Protein AF-A0ABD0MIV8-F1 (afdb_monomer_lite)

pLDDT: mean 89.5, std 13.33, range [38.41, 97.75]

Structure (mmCIF, N/CA/C/O backbone):
data_AF-A0ABD0MIV8-F1
#
_entry.id   AF-A0ABD0MIV8-F1
#
loop_
_atom_site.group_PDB
_atom_site.id
_atom_site.type_symbol
_atom_site.label_atom_id
_atom_site.label_alt_id
_atom_site.label_comp_id
_atom_site.label_asym_id
_atom_site.label_entity_id
_atom_site.label_seq_id
_atom_site.pdbx_PDB_ins_code
_atom_site.Cartn_x
_atom_site.Cartn_y
_atom_site.Cartn_z
_atom_site.occupancy
_atom_site.B_iso_or_equiv
_atom_site.auth_seq_id
_atom_site.auth_comp_id
_atom_site.auth_asym_id
_atom_site.auth_atom_id
_atom_site.pdbx_PDB_model_num
ATOM 1 N N . MET A 1 1 ? -11.415 -7.923 -17.157 1.00 62.25 1 MET A N 1
ATOM 2 C CA . MET A 1 1 ? -10.497 -7.629 -16.039 1.00 62.25 1 MET A CA 1
ATOM 3 C C . MET A 1 1 ? -9.092 -7.806 -16.583 1.00 62.25 1 MET A C 1
ATOM 5 O O . MET A 1 1 ? -8.824 -8.869 -17.126 1.00 62.25 1 MET A O 1
ATOM 9 N N . LEU A 1 2 ? -8.267 -6.761 -16.572 1.00 82.88 2 LEU A N 1
ATOM 10 C CA . LEU A 1 2 ? -6.860 -6.867 -16.968 1.00 82.88 2 LEU A CA 1
ATOM 11 C C . LEU A 1 2 ? -6.072 -7.321 -15.736 1.00 82.88 2 LEU A C 1
ATOM 13 O O . LEU A 1 2 ? -6.271 -6.769 -14.655 1.00 82.88 2 LEU A O 1
ATOM 17 N N . VAL A 1 3 ? -5.260 -8.363 -15.890 1.00 82.50 3 VAL A N 1
ATOM 18 C CA . VAL A 1 3 ? -4.359 -8.863 -14.848 1.00 82.50 3 VAL A CA 1
ATOM 19 C C . VAL A 1 3 ? -2.956 -8.430 -15.236 1.00 82.50 3 VAL A C 1
ATOM 21 O O . VAL A 1 3 ? -2.497 -8.760 -16.327 1.00 82.50 3 VAL A O 1
ATOM 24 N N . GLU A 1 4 ? -2.302 -7.695 -14.346 1.00 82.69 4 GLU A N 1
ATOM 25 C CA . GLU A 1 4 ? -0.914 -7.276 -14.510 1.00 82.69 4 GLU A CA 1
ATOM 26 C C . GLU A 1 4 ? -0.005 -8.253 -13.764 1.00 82.69 4 GLU A C 1
ATOM 28 O O . GLU A 1 4 ? -0.251 -8.578 -12.600 1.00 82.69 4 GLU A O 1
ATOM 33 N N . TYR A 1 5 ? 1.040 -8.728 -14.437 1.00 87.06 5 TYR A N 1
ATOM 34 C CA . TYR A 1 5 ? 2.014 -9.641 -13.848 1.00 87.06 5 TYR A CA 1
ATOM 35 C C . TYR A 1 5 ? 3.217 -8.856 -13.348 1.00 87.06 5 TYR A C 1
ATOM 37 O O . TYR A 1 5 ? 3.834 -8.100 -14.098 1.00 87.06 5 TYR A O 1
ATOM 45 N N . LEU A 1 6 ? 3.574 -9.076 -12.086 1.00 88.69 6 LEU A N 1
ATOM 46 C CA . LEU A 1 6 ? 4.819 -8.574 -11.525 1.00 88.69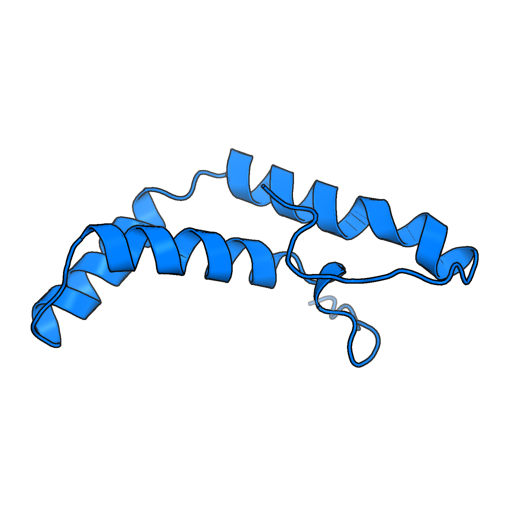 6 LEU A CA 1
ATOM 47 C C . LEU A 1 6 ? 5.908 -9.649 -11.616 1.00 88.69 6 LEU A C 1
ATOM 49 O O . LEU A 1 6 ? 5.603 -10.840 -11.487 1.00 88.69 6 LEU A O 1
ATOM 53 N N . PRO A 1 7 ? 7.175 -9.253 -11.826 1.00 89.12 7 PRO A N 1
ATOM 54 C CA . PRO A 1 7 ? 8.281 -10.187 -11.736 1.00 89.12 7 PRO A CA 1
ATOM 55 C C . PRO A 1 7 ? 8.364 -10.829 -10.335 1.00 89.12 7 PRO A C 1
ATOM 57 O O . PRO A 1 7 ? 7.910 -10.250 -9.341 1.00 89.12 7 PRO A O 1
ATOM 60 N N . PRO A 1 8 ? 8.960 -12.027 -10.223 1.00 89.56 8 PRO A N 1
ATOM 61 C CA . PRO A 1 8 ? 9.274 -12.619 -8.927 1.00 89.56 8 PRO A CA 1
ATOM 62 C C . PRO A 1 8 ? 10.201 -11.721 -8.098 1.00 89.56 8 PRO A C 1
ATOM 64 O O . PRO A 1 8 ? 11.107 -11.093 -8.641 1.00 89.56 8 PRO A O 1
ATOM 67 N N . TYR A 1 9 ? 10.008 -11.712 -6.775 1.00 87.44 9 TYR A N 1
ATOM 68 C CA . TYR A 1 9 ? 10.870 -11.021 -5.800 1.00 87.44 9 TYR A CA 1
ATOM 69 C C . TYR A 1 9 ? 11.046 -9.509 -6.018 1.00 87.44 9 TYR A C 1
ATOM 71 O O . TYR A 1 9 ? 12.025 -8.929 -5.556 1.00 87.44 9 TYR A O 1
ATOM 79 N N . SER A 1 10 ? 10.085 -8.849 -6.668 1.00 89.44 10 SER A N 1
ATOM 80 C CA . SER A 1 10 ? 10.088 -7.392 -6.861 1.00 89.44 10 SER A CA 1
ATOM 81 C C . SER A 1 10 ? 8.953 -6.684 -6.103 1.00 89.44 10 SER A C 1
ATOM 83 O O . SER A 1 10 ? 8.065 -6.104 -6.733 1.00 89.44 10 SER A O 1
ATOM 85 N N . PRO A 1 11 ? 8.955 -6.707 -4.754 1.00 91.38 11 PRO A N 1
ATOM 86 C CA . PRO A 1 11 ? 7.908 -6.079 -3.940 1.00 91.38 11 PRO A CA 1
ATOM 87 C C . PRO A 1 11 ? 7.829 -4.560 -4.150 1.00 91.38 11 PRO A C 1
ATOM 89 O O . PRO A 1 11 ? 6.747 -3.989 -4.119 1.00 91.38 11 PRO A O 1
ATOM 92 N N . PHE A 1 12 ? 8.946 -3.907 -4.479 1.00 90.75 12 PHE A N 1
ATOM 93 C CA . PHE A 1 12 ? 9.014 -2.476 -4.804 1.00 90.75 12 PHE A CA 1
ATOM 94 C C . PHE A 1 12 ? 8.181 -2.069 -6.037 1.00 90.75 12 PHE A C 1
ATOM 96 O O . PHE A 1 12 ? 7.883 -0.892 -6.224 1.00 90.75 12 PHE A O 1
ATOM 103 N N . LEU A 1 13 ? 7.786 -3.028 -6.885 1.00 93.06 13 LEU A N 1
ATOM 104 C CA . LEU A 1 13 ? 6.875 -2.795 -8.011 1.00 93.06 13 LEU A CA 1
ATOM 105 C C . LEU A 1 13 ? 5.399 -2.937 -7.621 1.00 93.06 13 LEU A C 1
ATOM 107 O O . LEU A 1 13 ? 4.522 -2.618 -8.423 1.00 93.06 13 LEU A O 1
ATOM 111 N N . ASN A 1 14 ? 5.120 -3.417 -6.410 1.00 93.19 14 ASN A N 1
ATOM 112 C CA . ASN A 1 14 ? 3.783 -3.668 -5.912 1.00 93.19 14 ASN A CA 1
ATOM 113 C C . ASN A 1 14 ? 3.365 -2.572 -4.913 1.00 93.19 14 ASN A C 1
ATOM 115 O O . ASN A 1 14 ? 3.752 -2.624 -3.746 1.00 93.19 14 ASN A O 1
ATOM 119 N N . PRO A 1 15 ? 2.529 -1.593 -5.309 1.00 93.19 15 PRO A N 1
ATOM 120 C CA . PRO A 1 15 ? 2.149 -0.488 -4.425 1.00 93.19 15 PRO A CA 1
ATOM 121 C C . PRO A 1 15 ? 1.373 -0.929 -3.171 1.00 93.19 15 PRO A C 1
ATOM 123 O O . PRO A 1 15 ? 1.236 -0.145 -2.234 1.00 93.19 15 PRO A O 1
ATOM 126 N N . ILE A 1 16 ? 0.863 -2.168 -3.124 1.00 94.19 16 ILE A N 1
ATOM 127 C CA . ILE A 1 16 ? 0.194 -2.696 -1.928 1.00 94.19 16 ILE A CA 1
ATOM 128 C C . ILE A 1 16 ? 1.162 -2.895 -0.750 1.00 94.19 16 ILE A C 1
ATOM 130 O O . ILE A 1 16 ? 0.727 -2.874 0.399 1.00 94.19 16 ILE A O 1
ATOM 134 N N . GLU A 1 17 ? 2.462 -3.057 -1.010 1.00 94.44 17 GLU A N 1
ATOM 135 C CA . GLU A 1 17 ? 3.470 -3.240 0.041 1.00 94.44 17 GLU A CA 1
ATOM 136 C C . GLU A 1 17 ? 3.579 -1.976 0.908 1.00 94.44 17 GLU A C 1
ATOM 138 O O . GLU A 1 17 ? 3.565 -2.045 2.137 1.00 94.44 17 GLU A O 1
ATOM 143 N N . GLU A 1 18 ? 3.575 -0.795 0.281 1.00 94.00 18 GLU A N 1
ATOM 144 C CA . GLU A 1 18 ? 3.574 0.493 0.987 1.00 94.00 18 GLU A CA 1
ATOM 145 C C . GLU A 1 18 ? 2.257 0.753 1.726 1.00 94.00 18 GLU A C 1
ATOM 147 O O . GLU A 1 18 ? 2.267 1.295 2.839 1.00 94.00 18 GLU A O 1
ATOM 152 N N . PHE A 1 19 ? 1.130 0.317 1.148 1.00 94.81 19 PHE A N 1
ATOM 153 C CA . PHE A 1 19 ? -0.163 0.333 1.830 1.00 94.81 19 PHE A CA 1
ATOM 154 C C . PHE A 1 19 ? -0.097 -0.486 3.121 1.00 94.81 19 PHE A C 1
ATOM 156 O O . PHE A 1 19 ? -0.398 0.045 4.189 1.00 94.81 19 PHE A O 1
ATOM 163 N N . PHE A 1 20 ? 0.332 -1.751 3.055 1.00 94.81 20 PHE A N 1
ATOM 164 C CA . PHE A 1 20 ? 0.391 -2.616 4.234 1.00 94.81 20 PHE A CA 1
ATOM 165 C C . PHE A 1 20 ? 1.415 -2.135 5.256 1.00 94.81 20 PHE A C 1
ATOM 167 O O . PHE A 1 20 ? 1.140 -2.201 6.454 1.00 94.81 20 PHE A O 1
ATOM 174 N N . SER A 1 21 ? 2.555 -1.603 4.813 1.00 93.19 21 SER A N 1
ATOM 175 C CA . SER A 1 21 ? 3.549 -1.004 5.704 1.00 93.19 21 SER A CA 1
ATOM 176 C C . SER A 1 21 ? 2.957 0.174 6.486 1.00 93.19 21 SER A C 1
ATOM 178 O O . SER A 1 21 ? 3.007 0.193 7.719 1.00 93.19 21 SER A O 1
ATOM 180 N N . SER A 1 22 ? 2.299 1.107 5.789 1.00 94.75 22 SER A N 1
ATOM 181 C CA . SER A 1 22 ? 1.668 2.285 6.398 1.00 94.75 22 SER A CA 1
ATOM 182 C C . SER A 1 22 ? 0.493 1.909 7.302 1.00 94.75 22 SER A C 1
ATOM 184 O O . SER A 1 22 ? 0.369 2.400 8.425 1.00 94.75 22 SER A O 1
ATOM 186 N N . TRP A 1 23 ? -0.376 1.018 6.827 1.00 96.56 23 TRP A N 1
ATOM 187 C CA . TRP A 1 23 ? -1.547 0.544 7.556 1.00 96.56 23 TRP A CA 1
ATOM 188 C C . TRP A 1 23 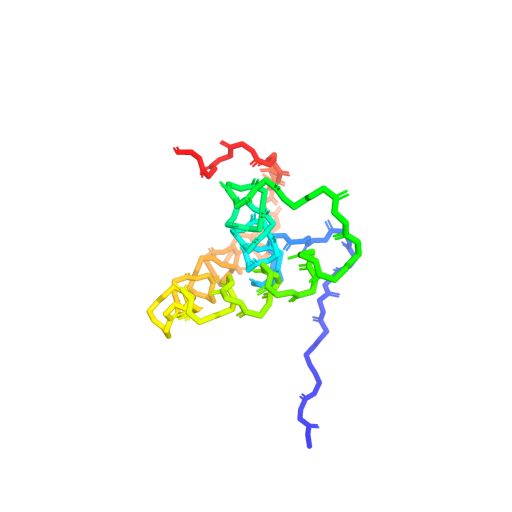? -1.151 -0.191 8.839 1.00 96.56 23 TRP A C 1
ATOM 190 O O . TRP A 1 23 ? -1.714 0.077 9.899 1.00 96.56 23 TRP A O 1
ATOM 200 N N . ARG A 1 24 ? -0.125 -1.051 8.784 1.00 95.94 24 ARG A N 1
ATOM 201 C CA . ARG A 1 24 ? 0.388 -1.782 9.951 1.00 95.94 24 ARG A CA 1
ATOM 202 C C . ARG A 1 24 ? 0.823 -0.834 11.064 1.00 95.94 24 ARG A C 1
ATOM 204 O O . ARG A 1 24 ? 0.468 -1.066 12.218 1.00 95.94 24 ARG A O 1
ATOM 211 N N . TRP A 1 25 ? 1.549 0.235 10.732 1.00 95.44 25 TRP A N 1
ATOM 212 C CA . TRP A 1 25 ? 1.952 1.241 11.717 1.00 95.44 25 TRP A CA 1
ATOM 213 C C . TRP A 1 25 ? 0.754 1.956 12.342 1.00 95.44 25 TRP A C 1
ATOM 215 O O . TRP A 1 25 ? 0.695 2.092 13.560 1.00 95.44 25 TRP A O 1
ATOM 225 N N . LYS A 1 26 ? -0.247 2.326 11.537 1.00 95.75 26 LYS A N 1
ATOM 226 C CA . LYS A 1 26 ? -1.490 2.942 12.028 1.00 95.75 26 LYS A CA 1
ATOM 227 C C . LYS A 1 26 ? -2.278 2.022 12.963 1.00 95.75 26 LYS A C 1
ATOM 229 O O . LYS A 1 26 ? -2.843 2.493 13.948 1.00 95.75 26 LYS A O 1
ATOM 234 N N . VAL A 1 27 ? -2.327 0.720 12.677 1.00 97.12 27 VAL A N 1
ATOM 235 C CA . VAL A 1 27 ? -2.945 -0.271 13.574 1.00 97.12 27 VAL A CA 1
ATOM 236 C C . VAL A 1 27 ? -2.148 -0.398 14.871 1.00 97.12 27 VAL A C 1
ATOM 238 O O . VAL A 1 27 ? -2.739 -0.435 15.948 1.00 97.12 27 VAL A O 1
ATOM 241 N N . TYR A 1 28 ? -0.817 -0.442 14.776 1.00 94.81 28 TYR A N 1
ATOM 242 C CA . TYR A 1 28 ? 0.073 -0.574 15.928 1.00 94.81 28 TYR A CA 1
ATOM 243 C C . TYR A 1 28 ? -0.036 0.608 16.903 1.00 94.81 28 TYR A C 1
ATOM 245 O O . TYR A 1 28 ? -0.139 0.387 18.108 1.00 94.81 28 TYR A O 1
ATOM 253 N N . ASP A 1 29 ? -0.104 1.838 16.387 1.00 95.25 29 ASP A N 1
ATOM 254 C CA . ASP A 1 29 ? -0.230 3.084 17.165 1.00 95.25 29 ASP A CA 1
ATOM 255 C C . ASP A 1 29 ? -1.500 3.135 18.039 1.00 95.25 29 ASP A C 1
ATOM 257 O O . ASP A 1 29 ? -1.578 3.840 19.040 1.00 95.25 29 ASP A O 1
ATOM 261 N N . ARG A 1 30 ? -2.507 2.317 17.710 1.00 94.44 30 ARG A N 1
ATOM 262 C CA . ARG A 1 30 ? -3.761 2.199 18.469 1.00 94.44 30 ARG A CA 1
ATOM 263 C C . ARG A 1 30 ? -3.684 1.205 19.633 1.00 94.44 30 ARG A C 1
ATOM 265 O O . ARG A 1 30 ? -4.673 1.040 20.344 1.00 94.44 30 ARG A O 1
ATOM 272 N N . HIS A 1 31 ? -2.553 0.519 19.809 1.00 94.62 31 HIS A N 1
ATOM 273 C CA . HIS A 1 31 ? -2.279 -0.431 20.895 1.00 94.62 31 HIS A CA 1
ATOM 274 C C . HIS A 1 31 ? -3.418 -1.438 21.194 1.00 94.62 31 HIS A C 1
ATOM 276 O O . HIS A 1 31 ? -3.919 -1.519 22.319 1.00 94.62 31 HIS A O 1
ATOM 282 N N . PRO A 1 32 ? -3.868 -2.239 20.210 1.00 93.50 32 PRO A N 1
ATOM 283 C CA . PRO A 1 32 ? -4.929 -3.209 20.449 1.00 93.50 32 PRO A CA 1
ATOM 284 C C . PRO A 1 32 ? -4.437 -4.399 21.292 1.00 93.50 32 PRO A C 1
ATOM 286 O O . PRO A 1 32 ? -3.554 -5.145 20.880 1.00 93.50 32 PRO A O 1
ATOM 289 N N . HIS A 1 33 ? -5.070 -4.635 22.445 1.00 94.88 33 HIS A N 1
ATOM 290 C CA . HIS A 1 33 ? -4.740 -5.759 23.345 1.00 94.88 33 HIS A CA 1
ATOM 291 C C . HIS A 1 33 ? -5.753 -6.917 23.317 1.00 94.88 33 HIS A C 1
ATOM 293 O O . HIS A 1 33 ? -5.627 -7.883 24.064 1.00 94.88 33 HIS A O 1
ATOM 299 N N . THR A 1 34 ? -6.777 -6.839 22.464 1.00 97.19 34 THR A N 1
ATOM 300 C CA . THR A 1 34 ? -7.775 -7.904 22.275 1.00 97.19 34 THR A CA 1
ATOM 301 C C . THR A 1 34 ? -8.091 -8.072 20.796 1.00 97.19 34 THR A C 1
ATOM 303 O O . THR A 1 34 ? -7.946 -7.126 20.023 1.00 97.19 34 THR A O 1
ATOM 306 N N . GLN A 1 35 ? -8.597 -9.241 20.396 1.00 97.06 35 GLN A N 1
ATOM 307 C CA . GLN A 1 35 ? -9.021 -9.477 19.011 1.00 97.06 35 GLN A CA 1
ATOM 308 C C . GLN A 1 35 ? -10.079 -8.462 18.550 1.00 97.06 35 GLN A C 1
ATOM 310 O O . GLN A 1 35 ? -10.000 -7.943 17.440 1.00 97.06 35 GLN A O 1
ATOM 315 N N . LYS A 1 36 ? -11.053 -8.134 19.410 1.00 97.25 36 LYS A N 1
ATOM 316 C CA . LYS A 1 36 ? -12.087 -7.142 19.086 1.00 97.25 36 LYS A CA 1
ATOM 317 C C . LYS A 1 36 ? -11.482 -5.752 18.878 1.00 97.25 36 LYS A C 1
ATOM 319 O O . LYS A 1 36 ? -11.829 -5.086 17.909 1.00 97.25 36 LYS A O 1
ATOM 324 N N . ALA A 1 37 ? -10.568 -5.333 19.755 1.00 96.44 37 ALA A N 1
ATOM 325 C CA . ALA A 1 37 ? -9.871 -4.055 19.615 1.00 96.44 37 ALA A CA 1
ATOM 326 C C . ALA A 1 37 ? -8.996 -4.017 18.354 1.00 96.44 37 ALA A C 1
ATOM 328 O O . ALA A 1 37 ? -8.965 -2.998 17.674 1.00 96.44 37 ALA A O 1
ATOM 329 N N . LEU A 1 38 ? -8.344 -5.132 18.008 1.00 97.75 38 LEU A N 1
ATOM 330 C CA . LEU A 1 38 ? -7.540 -5.249 16.794 1.00 97.75 38 LEU A CA 1
ATOM 331 C C . LEU A 1 38 ? -8.389 -5.048 15.539 1.00 97.75 38 LEU A C 1
ATOM 333 O O . LEU A 1 38 ? -8.021 -4.242 14.695 1.00 97.75 38 LEU A O 1
ATOM 337 N N . LEU A 1 39 ? -9.545 -5.710 15.438 1.00 97.69 39 LEU A N 1
ATOM 338 C CA . LEU A 1 39 ? -10.446 -5.536 14.294 1.00 97.69 39 LEU A CA 1
ATOM 339 C C . LEU A 1 39 ? -10.932 -4.085 14.169 1.00 97.69 39 LEU A C 1
ATOM 341 O O . LEU A 1 39 ? -10.917 -3.523 13.078 1.00 97.69 39 LEU A O 1
ATOM 345 N N . VAL A 1 40 ? -11.302 -3.445 15.283 1.00 97.44 40 VAL A N 1
ATOM 346 C CA . VAL A 1 40 ? -11.690 -2.024 15.284 1.00 97.44 40 VAL A CA 1
ATOM 347 C C . VAL A 1 40 ? -10.529 -1.131 14.833 1.00 97.44 40 VAL A C 1
ATOM 349 O O . VAL A 1 40 ? -10.730 -0.241 14.010 1.00 97.44 40 VAL A O 1
ATOM 352 N N . ALA A 1 41 ? -9.311 -1.389 15.315 1.00 97.62 41 ALA A N 1
ATOM 353 C CA . ALA A 1 41 ? -8.120 -0.643 14.919 1.00 97.62 41 ALA A CA 1
ATOM 354 C C . ALA A 1 41 ? -7.782 -0.830 13.432 1.00 97.62 41 ALA A C 1
ATOM 356 O O . ALA A 1 41 ? -7.437 0.140 12.765 1.00 97.62 41 ALA A O 1
ATOM 357 N N . MET A 1 42 ? -7.930 -2.049 12.907 1.00 97.19 42 MET A N 1
ATOM 358 C CA . MET A 1 42 ? -7.767 -2.380 11.489 1.00 97.19 42 MET A CA 1
ATOM 359 C C . MET A 1 42 ? -8.729 -1.584 10.603 1.00 97.19 42 MET A C 1
ATOM 361 O O . MET A 1 42 ? -8.292 -1.009 9.608 1.00 97.19 42 MET A O 1
ATOM 365 N N . HIS A 1 43 ? -10.011 -1.510 10.981 1.00 96.56 43 HIS A N 1
ATOM 366 C CA . HIS A 1 43 ? -11.008 -0.713 10.262 1.00 96.56 43 HIS A CA 1
ATOM 367 C C . HIS A 1 43 ? -10.690 0.785 10.319 1.00 96.56 43 HIS A C 1
ATOM 369 O O . HIS A 1 43 ? -10.592 1.421 9.275 1.00 96.56 43 HIS A O 1
ATOM 375 N N . ALA A 1 44 ? -10.429 1.327 11.510 1.00 96.38 44 ALA A N 1
ATOM 376 C CA . ALA A 1 44 ? -10.106 2.744 11.670 1.00 96.38 44 ALA A CA 1
ATOM 377 C C . ALA A 1 44 ? -8.813 3.146 10.935 1.00 96.38 44 ALA A C 1
ATOM 379 O O . ALA A 1 44 ? -8.713 4.246 10.405 1.00 96.38 44 ALA A O 1
ATOM 380 N N . ALA A 1 45 ? -7.812 2.263 10.878 1.00 96.50 45 ALA A N 1
ATOM 381 C CA . ALA A 1 45 ? -6.578 2.514 10.139 1.00 96.50 45 ALA A CA 1
ATOM 382 C C . ALA A 1 45 ? -6.792 2.560 8.617 1.00 96.50 45 ALA A C 1
ATOM 384 O O . ALA A 1 45 ? -6.017 3.221 7.927 1.00 96.50 45 ALA A O 1
ATOM 385 N N . CYS A 1 46 ? -7.814 1.879 8.085 1.00 94.69 46 CYS A N 1
ATOM 386 C CA . CYS A 1 46 ? -8.195 2.020 6.679 1.00 94.69 46 CYS A CA 1
ATOM 387 C C . CYS A 1 46 ? -8.779 3.409 6.394 1.00 94.69 46 CYS A C 1
ATOM 389 O O . CYS A 1 46 ? -8.448 3.990 5.364 1.00 94.69 46 CYS A O 1
ATOM 391 N N . ASP A 1 47 ? -9.589 3.953 7.306 1.00 95.31 47 ASP A N 1
ATOM 392 C CA . ASP A 1 47 ? -10.211 5.277 7.144 1.00 95.31 47 ASP A CA 1
ATOM 393 C C . ASP A 1 47 ? -9.174 6.417 7.129 1.00 95.31 47 ASP A C 1
ATOM 395 O O . ASP A 1 47 ? -9.368 7.440 6.474 1.00 95.31 47 ASP A O 1
ATOM 399 N N . ASP A 1 48 ? -8.030 6.220 7.789 1.00 95.31 48 ASP A N 1
ATOM 400 C CA . ASP A 1 48 ? -6.903 7.160 7.780 1.00 95.31 48 ASP A CA 1
ATOM 401 C C . ASP A 1 48 ? -6.124 7.187 6.450 1.00 95.31 48 ASP A C 1
ATOM 4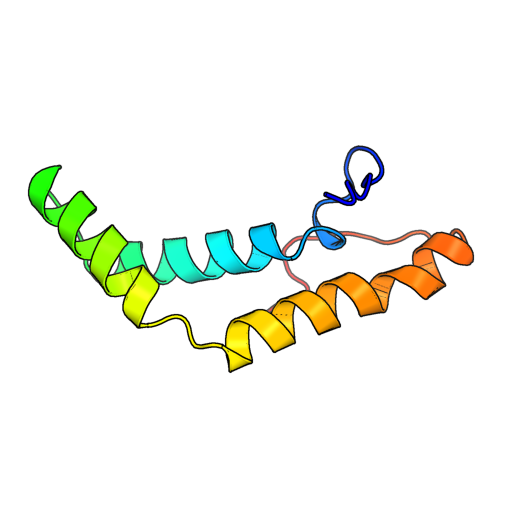03 O O . ASP A 1 48 ? -5.257 8.047 6.252 1.00 95.31 48 ASP A O 1
ATOM 407 N N . ILE A 1 49 ? -6.325 6.201 5.571 1.00 95.25 49 ILE A N 1
ATOM 408 C CA . ILE A 1 49 ? -5.581 6.092 4.315 1.00 95.25 49 ILE A CA 1
ATOM 409 C C . ILE A 1 49 ? -6.290 6.907 3.244 1.00 95.25 49 ILE A C 1
ATOM 411 O O . ILE A 1 49 ? -7.372 6.578 2.765 1.00 95.25 49 ILE A O 1
ATOM 415 N N . THR A 1 50 ? -5.637 7.989 2.831 1.00 96.69 50 THR A N 1
ATOM 416 C CA . THR A 1 50 ? -6.208 8.896 1.840 1.00 96.69 50 THR A CA 1
ATOM 417 C C . THR A 1 50 ? -5.997 8.381 0.419 1.00 96.69 50 THR A C 1
ATOM 419 O O . THR A 1 50 ? -5.018 7.701 0.100 1.00 96.69 50 THR A O 1
ATOM 422 N N . ALA A 1 51 ? -6.870 8.807 -0.496 1.00 96.62 51 ALA A N 1
ATOM 423 C CA . ALA A 1 51 ? -6.674 8.559 -1.921 1.00 96.62 51 ALA A CA 1
ATOM 424 C C . ALA A 1 51 ? -5.367 9.181 -2.455 1.00 96.62 51 ALA A C 1
ATOM 426 O O . ALA A 1 51 ? -4.821 8.714 -3.454 1.00 96.62 51 ALA A O 1
ATOM 427 N N . GLU A 1 52 ? -4.861 10.239 -1.812 1.00 97.38 52 GLU A N 1
ATOM 428 C CA . GLU A 1 52 ? -3.571 10.837 -2.153 1.00 97.38 52 GLU A CA 1
ATOM 429 C C . GLU A 1 52 ? -2.405 9.915 -1.803 1.00 97.38 52 GLU A C 1
ATOM 431 O O . GLU A 1 52 ? -1.533 9.717 -2.649 1.00 97.38 52 GLU A O 1
ATOM 436 N N . SER A 1 53 ? -2.441 9.282 -0.628 1.00 96.25 53 SER A N 1
ATOM 437 C CA . SER A 1 53 ? -1.471 8.259 -0.228 1.00 96.25 53 SER A CA 1
ATOM 438 C C . SER A 1 53 ? -1.421 7.126 -1.258 1.00 96.25 53 SER A C 1
ATOM 440 O O . SER A 1 53 ? -0.352 6.829 -1.788 1.00 96.25 53 SER A O 1
ATOM 442 N N . CYS A 1 54 ? -2.583 6.597 -1.666 1.00 96.44 54 CYS A N 1
ATOM 443 C CA . CYS A 1 54 ? -2.669 5.558 -2.698 1.00 96.44 54 CYS A CA 1
ATOM 444 C C . CYS A 1 54 ? -2.050 5.989 -4.036 1.00 96.44 54 CYS A C 1
ATOM 446 O O . CYS A 1 54 ? -1.292 5.238 -4.652 1.00 96.44 54 CYS A O 1
ATOM 448 N N . ARG A 1 55 ? -2.336 7.216 -4.494 1.00 97.12 55 ARG A N 1
ATOM 449 C CA . ARG A 1 55 ? -1.715 7.768 -5.712 1.00 97.12 55 ARG A CA 1
ATOM 450 C C . ARG A 1 55 ? -0.201 7.920 -5.561 1.00 97.12 55 ARG A C 1
ATOM 452 O O . ARG A 1 55 ? 0.522 7.717 -6.535 1.00 97.12 55 ARG A O 1
ATOM 459 N N . GLY A 1 56 ? 0.266 8.276 -4.365 1.00 97.00 56 GLY A N 1
ATOM 460 C CA . GLY A 1 56 ? 1.680 8.360 -4.011 1.00 97.00 56 GLY A CA 1
ATOM 461 C C . GLY A 1 56 ? 2.400 7.028 -4.195 1.00 97.00 56 GLY A C 1
ATOM 462 O O . GLY A 1 56 ? 3.357 6.975 -4.962 1.00 97.00 56 GLY A O 1
ATOM 463 N N . TRP A 1 57 ? 1.887 5.955 -3.593 1.00 96.56 57 TRP A N 1
ATOM 464 C CA . TRP A 1 57 ? 2.469 4.606 -3.664 1.00 96.56 57 TRP A CA 1
ATOM 465 C C . TRP A 1 57 ? 2.451 4.026 -5.086 1.00 96.56 57 TRP A C 1
ATOM 467 O O . TRP A 1 57 ? 3.429 3.447 -5.563 1.00 96.56 57 TRP A O 1
ATOM 477 N N . ILE A 1 58 ? 1.372 4.258 -5.845 1.00 95.69 58 ILE A N 1
ATOM 478 C CA . ILE A 1 58 ? 1.321 3.880 -7.269 1.00 95.69 58 ILE A CA 1
ATOM 479 C C . ILE A 1 58 ? 2.388 4.638 -8.070 1.00 95.69 58 ILE A C 1
ATOM 481 O O . ILE A 1 58 ? 3.049 4.069 -8.933 1.00 95.69 58 ILE A O 1
ATOM 485 N N . ARG A 1 59 ? 2.579 5.936 -7.817 1.00 96.12 59 ARG A N 1
ATOM 486 C CA . ARG A 1 59 ? 3.628 6.713 -8.491 1.00 96.12 59 ARG A CA 1
ATOM 487 C C . ARG A 1 59 ? 5.025 6.243 -8.081 1.00 96.12 59 ARG A C 1
ATOM 489 O O . ARG A 1 59 ? 5.904 6.190 -8.938 1.00 96.12 59 ARG A O 1
ATOM 496 N N . HIS A 1 60 ? 5.215 5.917 -6.805 1.00 94.56 60 HIS A N 1
ATOM 497 C CA . HIS A 1 60 ? 6.483 5.452 -6.259 1.00 94.56 60 HIS A CA 1
ATOM 498 C C . HIS A 1 60 ? 6.909 4.121 -6.890 1.00 94.56 60 HIS A C 1
ATOM 500 O O . HIS A 1 60 ? 7.948 4.080 -7.544 1.00 94.56 60 HIS A O 1
ATOM 506 N N . SER A 1 61 ? 6.057 3.093 -6.851 1.00 93.81 61 SER A N 1
ATOM 507 C CA . SER A 1 61 ? 6.312 1.806 -7.526 1.00 93.81 61 SER A CA 1
ATOM 508 C C . SER A 1 61 ? 6.628 1.961 -9.023 1.00 93.81 61 SER A C 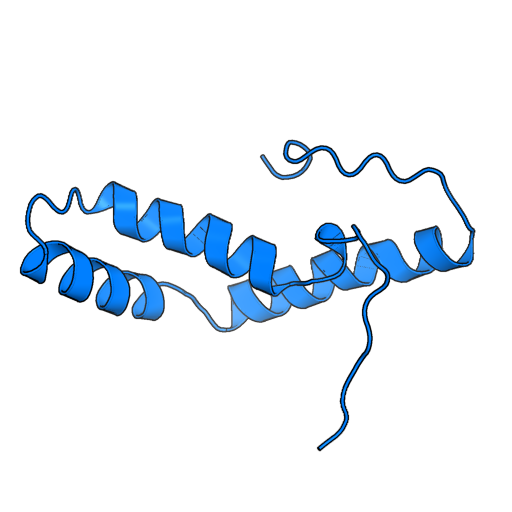1
ATOM 510 O O . SER A 1 61 ? 7.596 1.393 -9.534 1.00 93.81 61 SER A O 1
ATOM 512 N N . ARG A 1 62 ? 5.886 2.818 -9.739 1.00 93.31 62 ARG A N 1
ATOM 513 C CA . ARG A 1 62 ? 6.119 3.093 -11.170 1.00 93.31 62 ARG A CA 1
ATOM 514 C C . ARG A 1 62 ? 7.456 3.776 -11.467 1.00 93.31 62 ARG A C 1
ATOM 516 O O . ARG A 1 62 ? 7.957 3.643 -12.584 1.00 93.31 62 ARG A O 1
ATOM 523 N N . ARG A 1 63 ? 8.056 4.491 -10.506 1.0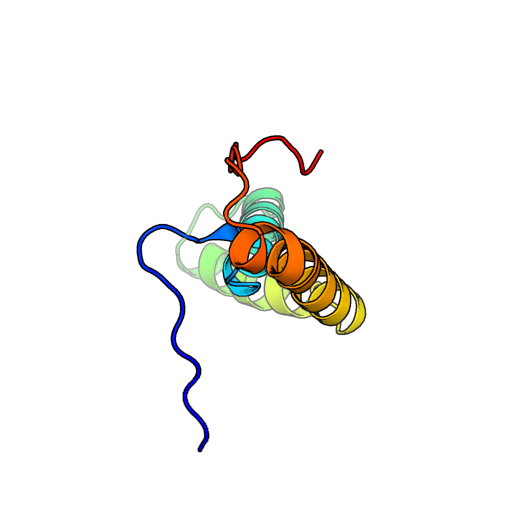0 94.12 63 ARG A N 1
ATOM 524 C CA . ARG A 1 63 ? 9.368 5.145 -10.675 1.00 94.12 63 ARG A CA 1
ATOM 525 C C . ARG A 1 63 ? 10.478 4.134 -10.967 1.00 94.12 63 ARG A C 1
ATOM 527 O O . ARG A 1 63 ? 11.463 4.494 -11.608 1.00 94.12 63 ARG A O 1
ATOM 534 N N . TYR A 1 64 ? 10.317 2.884 -10.541 1.00 92.81 64 TYR A N 1
ATOM 535 C CA . TYR A 1 64 ? 11.304 1.833 -10.770 1.00 92.81 64 TYR A CA 1
ATOM 536 C C . TYR A 1 64 ? 11.219 1.207 -12.167 1.00 92.81 64 TYR A C 1
ATOM 538 O O . TYR A 1 64 ? 12.188 0.588 -12.603 1.00 92.81 64 TYR A O 1
ATOM 546 N N . PHE A 1 65 ? 10.127 1.406 -12.917 1.00 92.50 65 PHE A N 1
ATOM 547 C CA . PHE A 1 65 ? 9.944 0.765 -14.227 1.00 92.50 65 PHE A CA 1
ATOM 548 C C . PHE A 1 65 ? 11.084 1.060 -15.217 1.00 92.50 65 PHE A C 1
ATOM 550 O O . PHE A 1 65 ? 11.593 0.107 -15.808 1.00 92.50 65 PHE A O 1
ATOM 557 N N . PRO A 1 66 ? 11.555 2.315 -15.390 1.00 94.69 66 PRO A N 1
ATOM 558 C CA . PRO A 1 66 ? 12.665 2.594 -16.299 1.00 94.69 66 PRO A CA 1
ATOM 559 C C . PRO A 1 66 ? 13.959 1.876 -15.900 1.00 94.69 66 PRO A C 1
ATOM 561 O O . PRO A 1 66 ? 14.656 1.367 -16.771 1.00 94.69 66 PRO A O 1
ATOM 564 N N . ARG A 1 67 ? 14.246 1.772 -14.594 1.00 93.25 67 ARG A N 1
ATOM 565 C CA . ARG A 1 67 ? 15.427 1.066 -14.066 1.00 93.25 67 ARG A CA 1
ATOM 566 C C . ARG A 1 67 ? 15.340 -0.440 -14.318 1.00 93.25 67 ARG A C 1
ATOM 568 O O . ARG A 1 67 ? 16.314 -1.052 -14.741 1.00 93.25 67 ARG A O 1
ATOM 575 N N . CYS A 1 68 ? 14.154 -1.030 -14.146 1.00 92.50 68 CYS A N 1
ATOM 576 C CA . CYS A 1 68 ? 13.915 -2.434 -14.486 1.00 92.50 68 CYS A CA 1
ATOM 577 C C . CYS A 1 68 ? 14.123 -2.699 -15.984 1.00 92.50 68 CYS A C 1
ATOM 579 O O . CYS A 1 68 ? 14.749 -3.690 -16.353 1.00 92.50 68 CYS A O 1
ATOM 581 N N . ILE A 1 69 ? 13.633 -1.803 -16.850 1.00 93.06 69 ILE A N 1
ATOM 582 C CA . ILE A 1 69 ? 13.819 -1.897 -18.307 1.00 93.06 69 ILE A CA 1
ATOM 583 C C . ILE A 1 69 ? 15.305 -1.762 -18.674 1.00 93.06 69 ILE A C 1
ATOM 585 O O . ILE A 1 69 ? 15.790 -2.504 -19.527 1.00 93.06 69 ILE A O 1
ATOM 589 N N . ALA A 1 70 ? 16.031 -0.864 -18.002 1.00 96.19 70 ALA A N 1
ATOM 590 C CA . ALA A 1 70 ? 17.473 -0.677 -18.162 1.00 96.19 70 ALA A CA 1
ATOM 591 C C . ALA A 1 70 ? 18.315 -1.835 -17.595 1.00 96.19 70 ALA A C 1
ATOM 593 O O . ALA A 1 70 ? 19.505 -1.918 -17.892 1.00 96.19 70 ALA A O 1
ATOM 594 N N . ARG A 1 71 ? 17.693 -2.762 -16.848 1.00 91.50 71 ARG A N 1
ATOM 595 C CA . ARG A 1 71 ? 18.353 -3.867 -16.131 1.00 91.50 71 ARG A CA 1
ATOM 596 C C . ARG A 1 71 ? 19.377 -3.376 -15.110 1.00 91.50 71 ARG A C 1
ATOM 598 O O . ARG A 1 71 ? 20.408 -4.016 -14.906 1.00 91.50 71 ARG A O 1
ATOM 605 N N . ASP A 1 72 ? 19.075 -2.250 -14.475 1.00 92.19 72 ASP A N 1
ATOM 606 C CA . ASP A 1 72 ? 19.882 -1.741 -13.376 1.00 92.19 72 ASP A CA 1
ATOM 607 C C . ASP A 1 72 ? 19.855 -2.727 -12.200 1.00 92.19 72 ASP A C 1
ATOM 609 O O . ASP A 1 72 ? 18.833 -3.364 -11.929 1.00 92.19 72 ASP A O 1
ATOM 613 N N . ASP A 1 73 ? 20.957 -2.796 -11.455 1.00 88.06 73 ASP A N 1
ATOM 614 C CA . ASP A 1 73 ? 20.976 -3.445 -10.145 1.00 88.06 73 ASP A CA 1
ATOM 615 C C . ASP A 1 73 ? 20.227 -2.550 -9.142 1.00 88.06 73 ASP A C 1
ATOM 617 O O . ASP A 1 73 ? 20.709 -1.491 -8.721 1.00 88.06 73 ASP A O 1
ATOM 621 N N . ILE A 1 74 ? 18.982 -2.918 -8.836 1.00 85.81 74 ILE A N 1
ATOM 622 C CA . ILE A 1 74 ? 18.126 -2.191 -7.899 1.00 85.81 74 ILE A CA 1
ATOM 623 C C . ILE A 1 74 ? 18.271 -2.853 -6.533 1.00 85.81 74 ILE A C 1
ATOM 625 O O . ILE A 1 74 ? 17.658 -3.885 -6.260 1.00 85.81 74 ILE A O 1
ATOM 629 N N . ARG A 1 75 ? 19.045 -2.220 -5.650 1.00 78.50 75 ARG A N 1
ATOM 630 C CA . ARG A 1 75 ? 19.035 -2.560 -4.227 1.00 78.50 75 ARG A CA 1
ATOM 631 C C . ARG A 1 75 ? 17.687 -2.163 -3.653 1.00 78.50 75 ARG A C 1
ATOM 633 O O . ARG A 1 75 ? 17.393 -0.986 -3.490 1.00 78.50 75 ARG A O 1
ATOM 640 N N . CYS A 1 76 ? 16.840 -3.157 -3.445 1.00 63.44 76 CYS A N 1
ATOM 641 C CA . CYS A 1 76 ? 15.516 -2.977 -2.871 1.00 63.44 76 CYS A CA 1
ATOM 642 C C . CYS A 1 76 ? 15.628 -3.136 -1.360 1.00 63.44 76 CYS A C 1
ATOM 644 O O . CYS A 1 76 ? 15.034 -4.043 -0.779 1.00 63.44 76 CYS A O 1
ATOM 646 N N . ASP A 1 77 ? 16.464 -2.304 -0.746 1.00 56.78 77 ASP A N 1
ATOM 647 C CA . ASP A 1 77 ? 16.576 -2.273 0.700 1.00 56.78 77 ASP A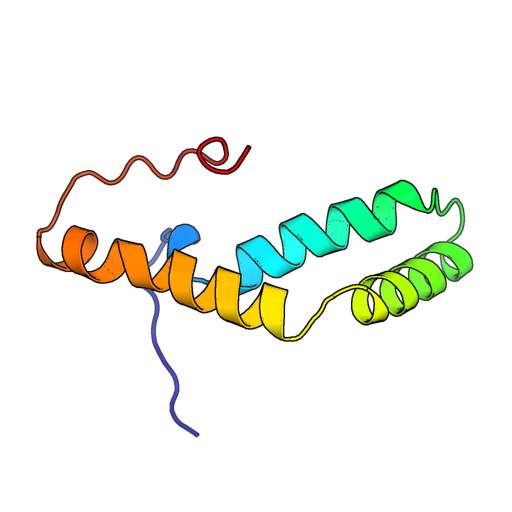 CA 1
ATOM 648 C C . ASP A 1 77 ? 15.345 -1.532 1.234 1.00 56.78 77 ASP A C 1
ATOM 650 O O . ASP A 1 77 ? 14.940 -0.494 0.709 1.00 56.78 77 ASP A O 1
ATOM 654 N N . VAL A 1 78 ? 14.720 -2.099 2.264 1.00 52.66 78 VAL A N 1
ATOM 655 C CA . VAL A 1 78 ? 13.442 -1.646 2.849 1.00 52.66 78 VAL A CA 1
ATOM 656 C C . VAL A 1 78 ? 13.542 -0.224 3.451 1.00 52.66 78 VAL A C 1
ATOM 658 O O . VAL A 1 78 ? 12.532 0.374 3.812 1.00 52.66 78 VAL A O 1
ATOM 661 N N . ASP A 1 79 ? 14.754 0.338 3.507 1.00 47.00 79 ASP A N 1
ATOM 662 C CA . ASP A 1 79 ? 15.113 1.556 4.235 1.00 47.00 79 ASP A CA 1
ATOM 663 C C . ASP A 1 79 ? 15.242 2.825 3.365 1.00 47.00 79 ASP A C 1
ATOM 665 O O . ASP A 1 79 ? 15.480 3.900 3.909 1.00 47.00 79 ASP A O 1
ATOM 669 N N . GLU A 1 80 ? 15.036 2.777 2.040 1.00 47.62 80 GLU A N 1
ATOM 670 C CA . GLU A 1 80 ? 15.016 4.015 1.221 1.00 47.62 80 GLU A CA 1
ATOM 671 C C . GLU A 1 80 ? 13.778 4.912 1.482 1.00 47.62 80 GLU A C 1
ATOM 673 O O . GLU A 1 80 ? 13.662 5.993 0.906 1.00 47.62 80 GLU A O 1
ATOM 678 N N . THR A 1 81 ? 12.851 4.492 2.351 1.00 43.31 81 THR A N 1
ATOM 679 C CA . THR A 1 81 ? 11.552 5.152 2.595 1.00 43.31 81 THR A CA 1
ATOM 680 C C . THR A 1 81 ? 11.383 5.804 3.979 1.00 43.31 81 THR A C 1
ATOM 682 O O . THR A 1 81 ? 10.249 5.916 4.449 1.00 43.31 81 THR A O 1
ATOM 685 N N . MET A 1 82 ? 12.462 6.257 4.634 1.00 38.41 82 MET A N 1
ATOM 686 C CA . MET A 1 82 ? 12.363 7.175 5.791 1.00 38.41 82 MET A CA 1
ATOM 687 C C . MET A 1 82 ? 12.575 8.637 5.398 1.00 38.41 82 MET A C 1
ATOM 689 O O . MET A 1 82 ? 13.623 8.945 4.791 1.00 38.41 82 MET A O 1
#

Foldseek 3Di:
DDDDDDDPPCCLLPLVVVVCVQLVVQLVVQPDPDPVSSVVSSVVSVVVQDPVNSVVSNVRSVVCVVVVVVVHPDPPDVPPPD

Organism: Cirrhinus mrigala (NCBI:txid683832)

Secondary structure (DSSP, 8-state):
---PPPPTT-GGG-HHHHHHHHHHHHHHHT---SHHHHHHHHHHHHHT--HHHHHHHHHHHHHTHHHHHHT------TTTT-

Sequence (82 aa):
MLVEYLPPYSPFLNPIEEFFSSWRWKVYDRHPHTQKALLVAMHAACDDITAESCRGWIRHSRRYFPRCIARDDIRCDVDETM

InterPro domains:
  IPR036397 Ribonuclease H superfamily [G3DSA:3.30.420.10] (1-75)

Radius of gyration: 15.52 Å; chains: 1; bounding box: 33×24×42 Å